Protein AF-A0A2N0KQR3-F1 (afdb_monomer)

Solvent-accessible surface area (backbone atoms only — not comparable to full-atom values): 7719 Å² total; per-residue (Å²): 110,72,66,60,54,53,52,49,53,56,50,52,51,34,52,51,54,55,75,70,44,55,70,92,50,37,68,65,46,57,76,74,46,82,68,79,48,69,67,60,38,52,52,47,51,54,52,42,57,58,47,55,79,74,35,87,78,71,102,62,70,69,48,81,41,67,41,77,68,16,30,53,30,42,51,50,24,55,54,46,55,51,51,46,54,57,51,47,53,35,44,77,71,69,62,51,78,66,70,48,53,58,61,35,51,55,51,48,34,53,41,29,48,52,52,20,48,51,69,45,60,86,56,61,62,43,62,36,40,73,42,78,91,84,124

Sequence (135 aa):
MKNVILDIQNQLFTVGAELATLPENYETMKNSYKVIIPEMVTQLENKLDELDAEVNLPPSFILPGASPGSAILDLARTTLREAERRILDLQELGQLVNKEILPYVNRLSDLLFMLARYEDRNLPDELITGQKINE

Secondary structure (DSSP, 8-state):
-HHHHHHHHHHHHHHHHHHTS-GGGHHHHHHHS----HHHHHHHHHHHHHHHTT----SSPPPS-SSHHHHHHHHHHHHHHHHHHHHHHHHHTT----TTHHHHHHHHHHHHHHHHHHHTTTS-HHHHHSS-S--

Structure (mmCIF, N/CA/C/O backbone):
data_AF-A0A2N0KQR3-F1
#
_entry.id   AF-A0A2N0KQR3-F1
#
loop_
_atom_site.group_PDB
_atom_site.id
_atom_site.type_symbol
_atom_site.label_atom_id
_atom_site.label_alt_id
_atom_site.label_comp_id
_atom_site.label_asym_id
_atom_site.label_entity_id
_atom_site.label_seq_id
_atom_site.pdbx_PDB_ins_code
_atom_site.Cartn_x
_atom_site.Cartn_y
_atom_site.Cartn_z
_atom_site.occupancy
_atom_site.B_iso_or_equiv
_atom_site.auth_seq_id
_atom_site.auth_comp_id
_atom_site.auth_asym_id
_atom_site.auth_atom_id
_atom_site.pdbx_PDB_model_num
ATOM 1 N N . MET A 1 1 ? 13.345 -8.005 -3.050 1.00 81.81 1 MET A N 1
ATOM 2 C CA . MET A 1 1 ? 11.906 -8.000 -3.401 1.00 81.81 1 MET A CA 1
ATOM 3 C C . MET A 1 1 ? 11.056 -8.945 -2.545 1.00 81.81 1 MET A C 1
ATOM 5 O O . MET A 1 1 ? 10.160 -8.457 -1.878 1.00 81.81 1 MET A O 1
ATOM 9 N N . LYS A 1 2 ? 11.337 -10.259 -2.485 1.00 91.94 2 LYS A N 1
ATOM 10 C CA . LYS A 1 2 ? 10.507 -11.231 -1.731 1.00 91.94 2 LYS A CA 1
ATOM 11 C C . LYS A 1 2 ? 10.219 -10.842 -0.269 1.00 91.94 2 LYS A C 1
ATOM 13 O O . LYS A 1 2 ? 9.067 -10.889 0.139 1.00 91.94 2 LYS A O 1
ATOM 18 N N . ASN A 1 3 ? 11.243 -10.453 0.494 1.00 94.75 3 ASN A N 1
ATOM 19 C CA . ASN A 1 3 ? 11.068 -10.089 1.908 1.00 94.75 3 ASN A CA 1
ATOM 20 C C . ASN A 1 3 ? 10.185 -8.845 2.070 1.00 94.75 3 ASN A C 1
ATOM 22 O O . ASN A 1 3 ? 9.260 -8.873 2.865 1.00 94.75 3 ASN A O 1
ATOM 26 N N . VAL A 1 4 ? 10.389 -7.825 1.227 1.00 94.81 4 VAL A N 1
ATOM 27 C CA . VAL A 1 4 ? 9.560 -6.607 1.208 1.00 94.81 4 VAL A CA 1
ATOM 28 C C . VAL A 1 4 ? 8.084 -6.954 0.996 1.00 94.81 4 VAL A C 1
ATOM 30 O O . VAL A 1 4 ? 7.229 -6.473 1.727 1.00 94.81 4 VAL A O 1
ATOM 33 N N . ILE A 1 5 ? 7.777 -7.837 0.039 1.00 95.75 5 ILE A N 1
ATOM 34 C CA . ILE A 1 5 ? 6.396 -8.279 -0.215 1.00 95.75 5 ILE A CA 1
ATOM 35 C C . ILE A 1 5 ? 5.818 -9.016 0.999 1.00 95.75 5 ILE A C 1
ATOM 37 O O . ILE A 1 5 ? 4.666 -8.786 1.357 1.00 95.75 5 ILE A O 1
ATOM 41 N N . LEU A 1 6 ? 6.599 -9.881 1.648 1.00 96.81 6 LEU A N 1
ATOM 42 C CA . LEU A 1 6 ? 6.146 -10.608 2.834 1.00 96.81 6 LEU A CA 1
ATOM 43 C C . LEU A 1 6 ? 5.869 -9.663 4.016 1.00 96.81 6 LEU A C 1
ATOM 45 O O . LEU A 1 6 ? 4.875 -9.833 4.721 1.00 96.81 6 LEU A O 1
ATOM 49 N N . ASP A 1 7 ? 6.709 -8.648 4.208 1.00 96.19 7 ASP A N 1
ATOM 50 C CA . ASP A 1 7 ? 6.522 -7.636 5.249 1.00 96.19 7 ASP A CA 1
ATOM 51 C C . ASP A 1 7 ? 5.249 -6.814 4.997 1.00 96.19 7 ASP A C 1
ATOM 53 O O . ASP A 1 7 ? 4.431 -6.652 5.904 1.00 96.19 7 ASP A O 1
ATOM 57 N N . ILE A 1 8 ? 5.017 -6.405 3.744 1.00 96.56 8 ILE A N 1
ATOM 58 C CA . ILE A 1 8 ? 3.775 -5.750 3.307 1.00 96.56 8 ILE A CA 1
ATOM 59 C C . ILE A 1 8 ? 2.558 -6.639 3.582 1.00 96.56 8 ILE A C 1
ATOM 61 O O . ILE A 1 8 ? 1.554 -6.160 4.099 1.00 96.56 8 ILE A O 1
ATOM 65 N N . GLN A 1 9 ? 2.620 -7.936 3.265 1.00 97.44 9 GLN A N 1
ATOM 66 C CA . GLN A 1 9 ? 1.512 -8.865 3.516 1.00 97.44 9 GLN A CA 1
ATOM 67 C C . GLN A 1 9 ? 1.168 -8.957 5.011 1.00 97.44 9 GLN A C 1
ATOM 69 O O . GLN A 1 9 ? -0.010 -8.936 5.372 1.00 97.44 9 GLN A O 1
ATOM 74 N N . ASN A 1 10 ? 2.176 -8.998 5.886 1.00 97.00 10 ASN A N 1
ATOM 75 C CA . ASN A 1 10 ? 1.972 -8.987 7.337 1.00 97.00 10 ASN A CA 1
ATOM 76 C C . ASN A 1 10 ? 1.349 -7.668 7.828 1.00 97.00 10 ASN A C 1
ATOM 78 O O . ASN A 1 10 ? 0.473 -7.668 8.697 1.00 97.00 10 ASN A O 1
ATOM 82 N N . GLN A 1 11 ? 1.783 -6.537 7.274 1.00 97.38 11 GLN A N 1
ATOM 83 C CA . GLN A 1 11 ? 1.231 -5.226 7.618 1.00 97.38 11 GLN A CA 1
ATOM 84 C C . GLN A 1 11 ? -0.205 -5.061 7.093 1.00 97.38 11 GLN A C 1
ATOM 86 O O . GLN A 1 11 ? -1.068 -4.600 7.830 1.00 97.38 11 GLN A O 1
ATOM 91 N N . LEU A 1 12 ? -0.520 -5.543 5.888 1.00 98.12 12 LEU A N 1
ATOM 92 C CA . LEU A 1 12 ? -1.892 -5.576 5.366 1.00 98.12 12 LEU A CA 1
ATOM 93 C C . LEU A 1 12 ? -2.822 -6.466 6.200 1.00 98.12 12 LEU A C 1
ATOM 95 O O . LEU A 1 12 ? -4.002 -6.152 6.342 1.00 98.12 12 LEU A O 1
ATOM 99 N N . PHE A 1 13 ? -2.307 -7.545 6.795 1.00 97.75 13 PHE A N 1
ATOM 100 C CA . PHE A 1 13 ? -3.081 -8.335 7.754 1.00 97.75 13 PHE A CA 1
ATOM 101 C C . PHE A 1 13 ? -3.421 -7.516 9.009 1.00 97.75 13 PHE A C 1
ATOM 103 O O . PHE A 1 13 ? -4.549 -7.573 9.495 1.00 97.75 13 PHE A O 1
ATOM 110 N N . THR A 1 14 ? -2.473 -6.703 9.486 1.00 97.62 14 THR A N 1
ATOM 111 C CA . THR A 1 14 ? -2.702 -5.739 10.576 1.00 97.62 14 THR A CA 1
ATOM 112 C C . THR A 1 14 ? -3.765 -4.706 10.193 1.00 97.62 14 THR A C 1
ATOM 114 O O . THR A 1 14 ? -4.731 -4.543 10.933 1.00 97.62 14 THR A O 1
ATOM 117 N N . VAL A 1 15 ? -3.668 -4.103 8.999 1.00 98.06 15 VAL A N 1
ATOM 118 C CA . VAL A 1 15 ? -4.698 -3.191 8.461 1.00 98.06 15 VAL A CA 1
ATOM 119 C C . VAL A 1 15 ? -6.076 -3.854 8.479 1.00 98.06 15 VAL A C 1
ATOM 121 O O . VAL A 1 15 ? -7.043 -3.266 8.954 1.00 98.06 15 VAL A O 1
ATOM 124 N N . GLY A 1 16 ? -6.176 -5.094 7.992 1.00 97.44 16 GLY A N 1
ATOM 125 C CA . GLY A 1 16 ? -7.433 -5.840 7.979 1.00 97.44 16 GLY A CA 1
ATOM 126 C C . GLY A 1 16 ? -8.002 -6.077 9.380 1.00 97.44 16 GLY A C 1
ATOM 127 O O . GLY A 1 16 ? -9.205 -5.917 9.580 1.00 97.44 16 GLY A O 1
ATOM 128 N N . ALA A 1 17 ? -7.152 -6.413 10.354 1.00 97.12 17 ALA A N 1
ATOM 129 C CA . ALA A 1 17 ? -7.564 -6.590 11.745 1.00 97.12 17 ALA A CA 1
ATOM 130 C C . ALA A 1 17 ? -8.110 -5.288 12.355 1.00 97.12 17 ALA A C 1
ATOM 132 O O . ALA A 1 17 ? -9.135 -5.308 13.039 1.00 97.12 17 ALA A O 1
ATOM 133 N N . GLU A 1 18 ? -7.474 -4.153 12.067 1.00 97.56 18 GLU A N 1
ATOM 134 C CA . GLU A 1 18 ? -7.938 -2.845 12.531 1.00 97.56 18 GLU A CA 1
ATOM 135 C C . GLU A 1 18 ? -9.262 -2.432 11.897 1.00 97.56 18 GLU A C 1
ATOM 137 O O . GLU A 1 18 ? -10.180 -2.044 12.614 1.00 97.56 18 GLU A O 1
ATOM 142 N N . LEU A 1 19 ? -9.399 -2.585 10.577 1.00 97.25 19 LEU A N 1
ATOM 143 C CA . LEU A 1 19 ? -10.634 -2.255 9.858 1.00 97.25 19 LEU A CA 1
ATOM 144 C C . LEU A 1 19 ? -11.813 -3.159 10.248 1.00 97.25 19 LEU A C 1
ATOM 1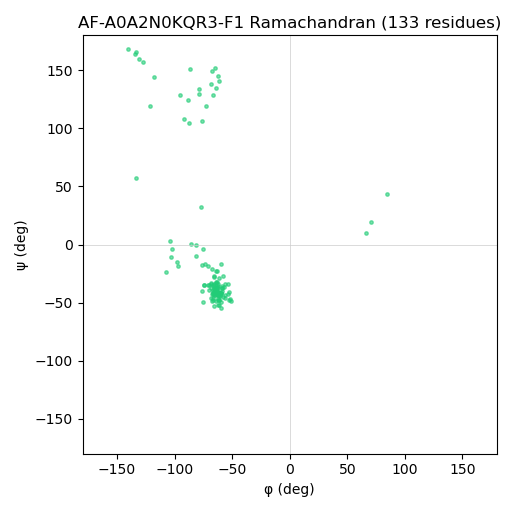46 O O . LEU A 1 19 ? -12.963 -2.737 10.164 1.00 97.25 19 LEU A O 1
ATOM 150 N N . ALA A 1 20 ? -11.544 -4.397 10.670 1.00 96.31 20 ALA A N 1
ATOM 151 C CA . ALA A 1 20 ? -12.565 -5.329 11.147 1.00 96.31 20 ALA A CA 1
ATOM 152 C C . ALA A 1 20 ? -12.974 -5.093 12.615 1.00 96.31 20 ALA A C 1
ATOM 154 O O . ALA A 1 20 ? -13.935 -5.702 13.089 1.00 96.31 20 ALA A O 1
ATOM 155 N N . THR A 1 21 ? -12.252 -4.241 13.349 1.00 96.19 21 THR A N 1
ATOM 156 C CA . THR A 1 21 ? -12.515 -3.980 14.765 1.00 96.19 21 THR A CA 1
ATOM 157 C C . THR A 1 21 ? -13.520 -2.844 14.923 1.00 96.19 21 THR A C 1
ATOM 159 O O . THR A 1 21 ? -13.305 -1.734 14.445 1.00 96.19 21 THR A O 1
ATOM 162 N N . LEU A 1 22 ? -14.617 -3.112 15.637 1.00 94.88 22 LEU A N 1
ATOM 163 C CA . LEU A 1 22 ? -15.607 -2.084 15.966 1.00 94.88 22 LEU A CA 1
ATOM 164 C C . LEU A 1 22 ? -14.988 -0.972 16.834 1.00 94.88 22 LEU A C 1
ATOM 166 O O . LEU A 1 22 ? -14.161 -1.288 17.699 1.00 94.88 22 LEU A O 1
ATOM 170 N N . PRO A 1 23 ? -15.404 0.300 16.673 1.00 94.38 23 PRO A N 1
ATOM 171 C CA . PRO A 1 23 ? -14.806 1.425 17.389 1.00 94.38 23 PRO A CA 1
ATOM 172 C C . PRO A 1 23 ? -14.741 1.261 18.911 1.00 94.38 23 PRO A C 1
ATOM 174 O O . PRO A 1 23 ? -13.719 1.560 19.525 1.00 94.38 23 PRO A O 1
ATOM 177 N N . GLU A 1 24 ? -15.794 0.718 19.519 1.00 95.31 24 GLU A N 1
ATOM 178 C CA . GLU A 1 24 ? -15.887 0.461 20.958 1.00 95.31 24 GLU A CA 1
ATOM 179 C C . GLU A 1 24 ? -14.872 -0.574 21.475 1.00 95.31 24 GLU A C 1
ATOM 181 O O . GLU A 1 24 ? -14.519 -0.552 22.652 1.00 95.31 24 GLU A O 1
ATOM 186 N N . ASN A 1 25 ? -14.370 -1.451 20.602 1.00 95.81 25 ASN A N 1
ATOM 187 C CA . ASN A 1 25 ? -13.424 -2.516 20.942 1.00 95.81 25 ASN A CA 1
ATOM 188 C C . ASN A 1 25 ? -11.978 -2.183 20.534 1.00 95.81 25 ASN A C 1
ATOM 190 O O . ASN A 1 25 ? -11.062 -2.963 20.817 1.00 95.81 25 ASN A O 1
ATOM 194 N N . TYR A 1 26 ? -11.758 -1.042 19.874 1.00 95.31 26 TYR A N 1
ATOM 195 C CA . TYR A 1 26 ? -10.467 -0.694 19.286 1.00 95.31 26 TYR A CA 1
ATOM 196 C C . TYR A 1 26 ? -9.354 -0.571 20.334 1.00 95.31 26 TYR A C 1
ATOM 198 O O . TYR A 1 26 ? -8.276 -1.129 20.148 1.00 95.31 26 TYR A O 1
ATOM 206 N N . GLU A 1 27 ? -9.615 0.064 21.480 1.00 95.12 27 GLU A N 1
ATOM 207 C CA . GLU A 1 27 ? -8.608 0.200 22.546 1.00 95.12 27 GLU A CA 1
ATOM 208 C C . GLU A 1 27 ? -8.191 -1.152 23.147 1.00 95.12 27 GLU A C 1
ATOM 210 O O . GLU A 1 27 ? -7.017 -1.379 23.439 1.00 95.12 27 GLU A O 1
ATOM 215 N N . THR A 1 28 ? -9.117 -2.101 23.300 1.00 95.50 28 THR A N 1
ATOM 216 C CA . THR A 1 28 ? -8.783 -3.453 23.776 1.00 95.50 28 THR A CA 1
ATOM 217 C C . THR A 1 28 ? -7.913 -4.201 22.767 1.00 95.50 28 THR A C 1
ATOM 219 O O . THR A 1 28 ? -6.932 -4.847 23.148 1.00 95.50 28 THR A O 1
ATOM 222 N N . MET A 1 29 ? -8.246 -4.087 21.481 1.00 95.38 29 MET A N 1
ATOM 223 C CA . MET A 1 29 ? -7.482 -4.692 20.394 1.00 95.38 29 MET A CA 1
ATOM 224 C C . MET A 1 29 ? -6.074 -4.084 20.308 1.00 95.38 29 MET A C 1
ATOM 226 O O . MET A 1 29 ? -5.095 -4.829 20.342 1.00 95.38 29 MET A O 1
ATOM 230 N N . LYS A 1 30 ? -5.957 -2.750 20.325 1.00 95.00 30 LYS A N 1
ATOM 231 C CA . LYS A 1 30 ? -4.683 -2.013 20.279 1.00 95.00 30 LYS A CA 1
ATOM 232 C C . LYS A 1 30 ? -3.713 -2.406 21.397 1.00 95.00 30 LYS A C 1
ATOM 234 O O . LYS A 1 30 ? -2.508 -2.430 21.183 1.00 95.00 30 LYS A O 1
ATOM 239 N N . ASN A 1 31 ? -4.223 -2.733 22.583 1.00 93.81 31 ASN A N 1
ATOM 240 C CA . ASN A 1 31 ? -3.393 -3.188 23.704 1.00 93.81 31 ASN A CA 1
ATOM 241 C C . ASN A 1 31 ? -2.911 -4.643 23.568 1.00 93.81 31 ASN A C 1
ATOM 243 O O . ASN A 1 31 ? -1.980 -5.048 24.262 1.00 93.81 31 ASN A O 1
ATOM 247 N N . SER A 1 32 ? -3.548 -5.434 22.704 1.00 92.88 32 SER A N 1
ATOM 248 C CA . SER A 1 32 ? -3.301 -6.876 22.568 1.00 92.88 32 SER A CA 1
ATOM 249 C C . SER A 1 32 ? -2.555 -7.240 21.282 1.00 92.88 32 SER A C 1
ATOM 251 O O . SER A 1 32 ? -1.914 -8.289 21.219 1.00 92.88 32 SER A O 1
ATOM 253 N N . TYR A 1 33 ? -2.634 -6.391 20.256 1.00 93.62 33 TYR A N 1
ATOM 254 C CA . TYR A 1 33 ? -2.130 -6.670 18.915 1.00 93.62 33 TYR A CA 1
ATOM 255 C C . TYR A 1 33 ? -1.328 -5.498 18.350 1.00 93.62 33 TYR A C 1
ATOM 257 O O . TYR A 1 33 ? -1.352 -4.381 18.861 1.00 93.62 33 TYR A O 1
ATOM 265 N N . LYS A 1 34 ? -0.589 -5.773 17.271 1.00 94.81 34 LYS A N 1
ATOM 266 C CA . LYS A 1 34 ? 0.073 -4.723 16.495 1.00 94.81 34 LYS A CA 1
ATOM 267 C C . LYS A 1 34 ? -0.982 -3.865 15.803 1.00 94.81 34 LYS A C 1
ATOM 269 O O . LYS A 1 34 ? -2.024 -4.376 15.41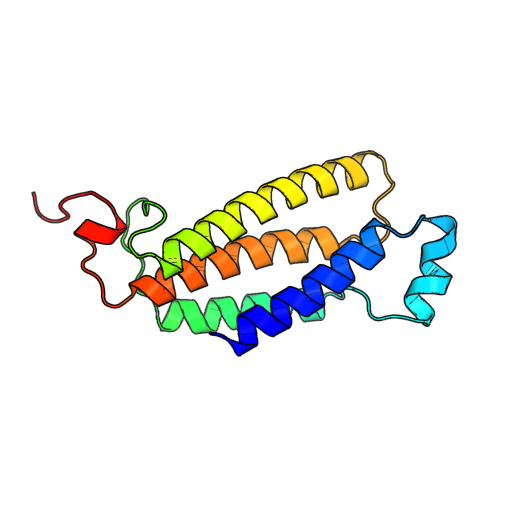1 1.00 94.81 34 LYS A O 1
ATOM 274 N N . VAL A 1 35 ? -0.654 -2.594 15.623 1.00 97.50 35 VAL A N 1
ATOM 275 C CA . VAL A 1 35 ? -1.442 -1.626 14.859 1.00 97.50 35 VAL A CA 1
ATOM 276 C C . VAL A 1 35 ? -0.527 -0.903 13.879 1.00 97.50 35 VAL A C 1
ATOM 278 O O . VAL A 1 35 ? 0.697 -0.890 14.057 1.00 97.50 35 VAL A O 1
ATOM 281 N N . ILE A 1 36 ? -1.112 -0.309 12.850 1.00 98.06 36 ILE A N 1
ATOM 282 C CA . ILE A 1 36 ? -0.444 0.613 11.950 1.00 98.06 36 ILE A CA 1
ATOM 283 C C . ILE A 1 36 ? -0.082 1.873 12.730 1.00 98.06 36 ILE A C 1
ATOM 285 O O . ILE A 1 36 ? -0.910 2.473 13.418 1.00 98.06 36 ILE A O 1
ATOM 289 N N . ILE A 1 37 ? 1.186 2.249 12.621 1.00 97.62 37 ILE A N 1
ATOM 290 C CA . ILE A 1 37 ? 1.787 3.403 13.287 1.00 97.62 37 ILE A CA 1
ATOM 291 C C . ILE A 1 37 ? 2.497 4.280 12.248 1.00 97.62 37 ILE A C 1
ATOM 293 O O . ILE A 1 37 ? 2.892 3.755 11.199 1.00 97.62 37 ILE A O 1
ATOM 297 N N . PRO A 1 38 ? 2.704 5.580 12.525 1.00 97.69 38 PRO A N 1
ATOM 298 C CA . PRO A 1 38 ? 3.333 6.506 11.581 1.00 97.69 38 PRO A CA 1
ATOM 299 C C . PRO A 1 38 ? 4.698 6.028 11.068 1.00 97.69 38 PRO A C 1
ATOM 301 O O . PRO A 1 38 ? 5.027 6.202 9.899 1.00 97.69 38 PRO A O 1
ATOM 304 N N . GLU A 1 39 ? 5.477 5.340 11.905 1.00 97.75 39 GLU A N 1
ATOM 305 C CA . GLU A 1 39 ? 6.794 4.815 11.540 1.00 97.75 39 GLU A CA 1
ATOM 306 C C . GLU A 1 39 ? 6.724 3.801 10.392 1.00 97.75 39 GLU A C 1
ATOM 308 O O . GLU A 1 39 ? 7.674 3.689 9.618 1.00 97.75 39 GLU A O 1
ATOM 313 N N . MET A 1 40 ? 5.610 3.075 10.244 1.00 97.81 40 MET A N 1
ATOM 314 C CA . MET A 1 40 ? 5.418 2.169 9.109 1.00 97.81 40 MET A CA 1
ATOM 315 C C . MET A 1 40 ? 5.273 2.943 7.797 1.00 97.81 40 MET A C 1
ATOM 317 O O . MET A 1 40 ? 5.752 2.474 6.771 1.00 97.81 40 MET A O 1
ATOM 321 N N . VAL A 1 41 ? 4.670 4.136 7.822 1.00 97.94 41 VAL A N 1
ATOM 322 C CA . VAL A 1 41 ? 4.601 5.024 6.651 1.00 97.94 41 VAL A CA 1
ATOM 323 C C . VAL A 1 41 ? 6.000 5.512 6.289 1.00 97.94 41 VAL A C 1
ATOM 325 O O . VAL A 1 41 ? 6.419 5.363 5.145 1.00 97.94 41 VAL A O 1
ATOM 328 N N . THR A 1 42 ? 6.765 5.981 7.276 1.00 97.69 42 THR A N 1
ATOM 329 C CA . THR A 1 42 ? 8.157 6.407 7.068 1.00 97.69 42 THR A CA 1
ATOM 330 C C . THR A 1 42 ? 9.033 5.274 6.522 1.00 97.69 42 THR A C 1
ATOM 332 O O . THR A 1 42 ? 9.899 5.502 5.684 1.00 97.69 42 THR A O 1
ATOM 335 N N . GLN A 1 43 ? 8.806 4.025 6.943 1.00 96.88 43 GLN A N 1
ATOM 336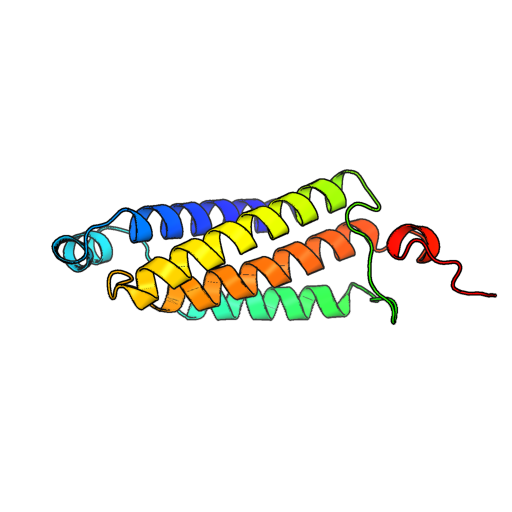 C CA . GLN A 1 43 ? 9.501 2.864 6.375 1.00 96.88 43 GLN A CA 1
ATOM 337 C C . GLN A 1 43 ? 9.181 2.651 4.889 1.00 96.88 43 GLN A C 1
ATOM 339 O O . GLN A 1 43 ? 10.081 2.292 4.129 1.00 96.88 43 GLN A O 1
ATOM 344 N N . LEU A 1 44 ? 7.930 2.872 4.468 1.00 97.94 44 LEU A N 1
ATOM 345 C CA . LEU A 1 44 ? 7.554 2.815 3.052 1.00 97.94 44 LEU A CA 1
ATOM 346 C C . LEU A 1 44 ? 8.213 3.947 2.257 1.00 97.94 44 LEU A C 1
ATOM 348 O O . LEU A 1 44 ? 8.718 3.691 1.170 1.00 97.94 44 LEU A O 1
ATOM 352 N N . GLU A 1 45 ? 8.249 5.163 2.806 1.00 97.75 45 GLU A N 1
ATOM 353 C CA . GLU A 1 45 ? 8.898 6.328 2.185 1.00 97.75 45 GLU A CA 1
ATOM 354 C C . GLU A 1 45 ? 10.401 6.100 1.991 1.00 97.75 45 GLU A C 1
ATOM 356 O O . GLU A 1 45 ? 10.895 6.211 0.874 1.00 97.75 45 GLU A O 1
ATOM 361 N N . ASN A 1 46 ? 11.107 5.623 3.018 1.00 97.44 46 ASN A N 1
ATOM 362 C CA . ASN A 1 46 ? 12.523 5.267 2.883 1.00 97.44 46 ASN A CA 1
ATOM 363 C C . ASN A 1 46 ? 12.744 4.191 1.806 1.00 97.44 46 ASN A C 1
ATOM 365 O O . ASN A 1 46 ? 13.728 4.221 1.071 1.00 97.44 46 ASN A O 1
ATOM 369 N N . LYS A 1 47 ? 11.821 3.225 1.689 1.00 96.75 47 LYS A N 1
ATOM 370 C CA . LYS A 1 47 ? 11.907 2.185 0.659 1.00 96.75 47 LYS A CA 1
ATOM 371 C C . LYS A 1 47 ? 11.660 2.739 -0.744 1.00 96.75 47 LYS A C 1
ATOM 373 O O . LYS A 1 47 ? 12.263 2.240 -1.692 1.00 96.75 47 LYS A O 1
ATOM 378 N N . LEU A 1 48 ? 10.775 3.723 -0.878 1.00 97.31 48 LEU A N 1
ATOM 379 C CA . LEU A 1 48 ? 10.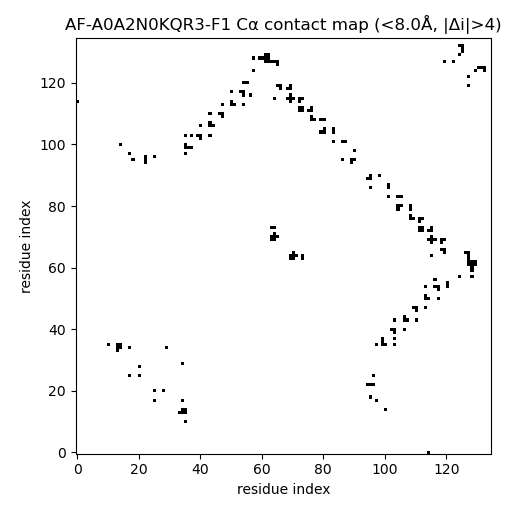554 4.441 -2.129 1.00 97.31 48 LEU A CA 1
ATOM 380 C C . LEU A 1 48 ? 11.825 5.174 -2.555 1.00 97.31 48 LEU A C 1
ATOM 382 O O . LEU A 1 48 ? 12.252 4.975 -3.688 1.00 97.31 48 LEU A O 1
ATOM 386 N N . ASP A 1 49 ? 12.467 5.906 -1.642 1.00 96.75 49 ASP A N 1
ATOM 387 C CA . ASP A 1 49 ? 13.719 6.625 -1.914 1.00 96.75 49 ASP A CA 1
ATOM 388 C C . ASP A 1 49 ? 14.844 5.674 -2.364 1.00 96.75 49 ASP A C 1
ATOM 390 O O . ASP A 1 49 ? 15.578 5.957 -3.311 1.00 96.75 49 ASP A O 1
ATOM 394 N N . GLU A 1 50 ? 14.961 4.501 -1.728 1.00 95.56 50 GLU A N 1
ATOM 395 C CA . GLU A 1 50 ? 15.910 3.460 -2.148 1.00 95.56 50 GLU A CA 1
ATOM 396 C C . GLU A 1 50 ? 15.634 2.953 -3.573 1.00 95.56 50 GLU A C 1
ATOM 398 O O . GLU A 1 50 ? 16.568 2.717 -4.337 1.00 95.56 50 GLU A O 1
ATOM 403 N N . LEU A 1 51 ? 14.362 2.756 -3.936 1.00 95.38 51 LEU A N 1
ATOM 404 C CA . LEU A 1 51 ? 13.983 2.262 -5.262 1.00 95.38 51 LEU A CA 1
ATOM 405 C C . LEU A 1 51 ? 14.122 3.335 -6.342 1.00 95.38 51 LEU A C 1
ATOM 407 O O . LEU A 1 51 ? 14.489 2.997 -7.464 1.00 95.38 51 LEU A O 1
ATOM 411 N N . ASP A 1 52 ? 13.854 4.598 -6.016 1.00 94.31 52 ASP A N 1
ATOM 412 C CA . ASP A 1 52 ? 14.019 5.733 -6.929 1.00 94.31 52 ASP A CA 1
ATOM 413 C C . ASP A 1 52 ? 15.474 5.852 -7.409 1.00 94.31 52 ASP A C 1
ATOM 415 O O . ASP A 1 52 ? 15.736 6.052 -8.591 1.00 94.31 52 ASP A O 1
ATOM 419 N N . ALA A 1 53 ? 16.439 5.575 -6.526 1.00 93.88 53 ALA A N 1
ATOM 420 C CA . ALA A 1 53 ? 17.856 5.536 -6.885 1.00 93.88 53 ALA A CA 1
ATOM 421 C C . ALA A 1 53 ? 18.243 4.373 -7.826 1.00 93.88 53 ALA A C 1
ATOM 423 O O . ALA A 1 53 ? 19.281 4.439 -8.488 1.00 93.88 53 ALA A O 1
ATOM 424 N N . GLU A 1 54 ? 17.447 3.298 -7.886 1.00 92.56 54 GLU A N 1
ATOM 425 C CA . GLU A 1 54 ? 17.723 2.109 -8.707 1.00 92.56 54 GLU A CA 1
ATOM 426 C C . GLU A 1 54 ? 16.885 2.041 -10.000 1.00 92.56 54 GLU A C 1
ATOM 428 O O . GLU A 1 54 ? 17.149 1.188 -10.854 1.00 92.56 54 GLU A O 1
ATOM 433 N N . VAL A 1 55 ? 15.874 2.901 -10.160 1.00 91.56 55 VAL A N 1
ATOM 434 C CA . VAL A 1 55 ? 14.921 2.863 -11.278 1.00 91.56 55 VAL A CA 1
ATOM 435 C C . VAL A 1 55 ? 14.953 4.178 -12.045 1.00 91.56 55 VAL A C 1
ATOM 437 O O . VAL A 1 55 ? 14.591 5.223 -11.523 1.00 91.56 55 VAL A O 1
ATOM 440 N N . ASN A 1 56 ? 15.300 4.119 -13.330 1.00 87.81 56 ASN A N 1
ATOM 441 C CA . ASN A 1 56 ? 15.164 5.271 -14.215 1.00 87.81 56 ASN A CA 1
ATOM 442 C C . ASN A 1 56 ? 13.758 5.289 -14.830 1.00 87.81 56 ASN A C 1
ATOM 444 O O . ASN A 1 56 ? 13.455 4.478 -15.705 1.00 87.81 56 ASN A O 1
ATOM 448 N N . LEU A 1 57 ? 12.888 6.180 -14.354 1.00 87.81 57 LEU A N 1
ATOM 449 C CA . LEU A 1 57 ? 11.532 6.300 -14.886 1.00 87.81 57 LEU A CA 1
ATOM 450 C C . LEU A 1 57 ? 11.531 7.096 -16.206 1.00 87.81 57 LEU A C 1
ATOM 452 O O . LEU A 1 57 ? 12.062 8.209 -16.243 1.00 87.81 57 LEU A O 1
ATOM 456 N N . PRO A 1 58 ? 10.902 6.584 -17.283 1.00 85.06 58 PRO A N 1
ATOM 457 C CA . PRO A 1 58 ? 10.763 7.335 -18.524 1.00 85.06 58 PRO A CA 1
ATOM 458 C C . PRO A 1 58 ? 9.877 8.577 -18.321 1.00 85.06 58 PRO A C 1
ATOM 460 O O . PRO A 1 58 ? 8.954 8.556 -17.502 1.00 85.06 58 PRO A O 1
ATOM 463 N N . PRO A 1 59 ? 10.076 9.654 -19.103 1.00 8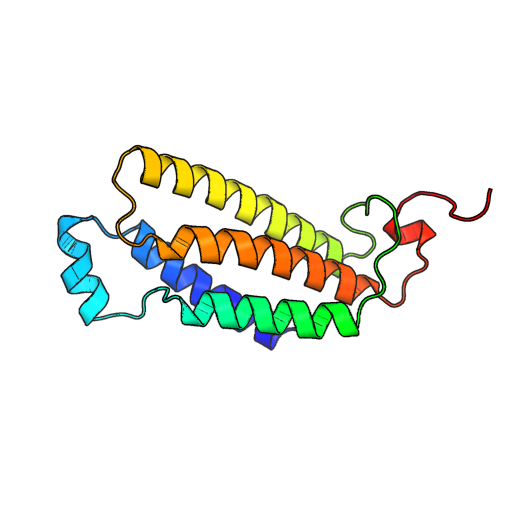5.06 59 PRO A N 1
ATOM 464 C CA . PRO A 1 59 ? 9.292 10.888 -19.008 1.00 85.06 59 PRO A CA 1
ATOM 465 C C . PRO A 1 59 ? 7.898 10.765 -19.660 1.00 85.06 59 PRO A C 1
ATOM 467 O O . PRO A 1 59 ? 7.378 11.727 -20.226 1.00 85.06 59 PRO A O 1
ATOM 470 N N . SER A 1 60 ? 7.288 9.581 -19.623 1.00 87.56 60 SER A N 1
ATOM 471 C CA . SER A 1 60 ? 5.984 9.285 -20.216 1.00 87.56 60 SER A CA 1
ATOM 472 C C . SER A 1 60 ? 5.159 8.363 -19.317 1.00 87.56 60 SER A C 1
ATOM 474 O O . SER A 1 60 ? 5.644 7.800 -18.334 1.00 87.56 60 SER A O 1
ATOM 476 N N . PHE A 1 61 ? 3.868 8.229 -19.631 1.00 87.31 61 PHE A N 1
ATOM 477 C CA . PHE A 1 61 ? 3.014 7.279 -18.928 1.00 87.31 61 PHE A CA 1
ATOM 478 C C . PHE A 1 61 ? 3.489 5.848 -19.168 1.00 87.31 61 PHE A C 1
ATOM 480 O O . PHE A 1 61 ? 3.750 5.437 -20.297 1.00 87.31 61 PHE A O 1
ATOM 487 N N . ILE A 1 62 ? 3.544 5.088 -18.082 1.00 90.00 62 ILE A N 1
ATOM 488 C CA . ILE A 1 62 ? 3.973 3.696 -18.091 1.00 90.00 62 ILE A CA 1
ATOM 489 C C . ILE A 1 62 ? 2.742 2.805 -18.191 1.00 90.00 62 ILE A C 1
ATOM 491 O O . ILE A 1 62 ? 1.791 2.953 -17.415 1.00 90.00 62 ILE A O 1
ATOM 495 N N . LEU A 1 63 ? 2.760 1.878 -19.146 1.00 89.62 63 LEU A N 1
ATOM 496 C CA . LEU A 1 63 ? 1.702 0.895 -19.303 1.00 89.62 63 LEU A CA 1
ATOM 497 C C . LEU A 1 63 ? 1.898 -0.222 -18.262 1.00 89.62 63 LEU A C 1
ATOM 499 O O . LEU A 1 63 ? 3.018 -0.702 -18.080 1.00 89.62 63 LEU A O 1
ATOM 503 N N . PRO A 1 64 ? 0.839 -0.653 -17.552 1.00 91.69 64 PRO A N 1
ATOM 504 C CA . PRO A 1 64 ? 0.978 -1.714 -16.570 1.00 91.69 64 PRO A CA 1
ATOM 505 C C . PRO A 1 64 ? 1.274 -3.059 -17.240 1.00 91.69 64 PRO A C 1
ATOM 507 O O . PRO A 1 64 ? 0.628 -3.429 -18.220 1.00 91.69 64 PRO A O 1
ATOM 510 N N . GLY A 1 65 ? 2.198 -3.818 -16.649 1.00 90.44 65 GLY A N 1
ATOM 511 C CA . GLY A 1 65 ? 2.470 -5.201 -17.040 1.00 90.44 65 GLY A CA 1
ATOM 512 C C . GLY A 1 65 ? 3.427 -5.411 -18.211 1.00 90.44 65 GLY A C 1
ATOM 513 O O . GLY A 1 65 ? 3.180 -6.286 -19.039 1.00 90.44 65 GLY A O 1
ATOM 514 N N . ALA A 1 66 ? 4.540 -4.673 -18.257 1.00 91.19 66 ALA A N 1
ATOM 515 C CA . ALA A 1 66 ? 5.614 -4.934 -19.221 1.00 91.19 66 ALA A CA 1
ATOM 516 C C . ALA A 1 66 ? 6.270 -6.323 -19.028 1.00 91.19 66 ALA A C 1
ATOM 518 O O . ALA A 1 66 ? 6.801 -6.899 -19.977 1.00 91.19 66 ALA A O 1
ATOM 519 N N . SER A 1 67 ? 6.172 -6.909 -17.829 1.00 93.88 67 SER A N 1
ATOM 520 C CA . SER A 1 67 ? 6.539 -8.295 -17.532 1.00 93.88 67 SER A CA 1
ATOM 521 C C . SER A 1 67 ? 5.462 -8.993 -16.687 1.00 93.88 67 SER A C 1
ATOM 523 O O . SER A 1 67 ? 4.624 -8.329 -16.072 1.00 93.88 67 SER A O 1
ATOM 525 N N . PRO A 1 68 ? 5.463 -10.340 -16.587 1.00 95.38 68 PRO A N 1
ATOM 526 C CA . PRO A 1 68 ? 4.536 -11.049 -15.701 1.00 95.38 68 PRO A CA 1
ATOM 527 C C . PRO A 1 68 ? 4.646 -10.617 -14.230 1.00 95.38 68 PRO A C 1
ATOM 529 O O . PRO A 1 68 ? 3.632 -10.541 -13.537 1.00 95.38 68 PRO A O 1
ATOM 532 N N . GLY A 1 69 ? 5.862 -10.322 -13.755 1.00 95.50 69 GLY A N 1
ATOM 533 C CA . GLY A 1 69 ? 6.102 -9.870 -12.385 1.00 95.50 69 GLY A CA 1
ATOM 534 C C . GLY A 1 69 ? 5.517 -8.482 -12.132 1.00 95.50 69 GLY A C 1
ATOM 535 O O . GLY A 1 69 ? 4.754 -8.295 -11.180 1.00 95.50 69 GLY A O 1
ATOM 536 N N . SER A 1 70 ? 5.793 -7.527 -13.024 1.00 95.94 70 SER A N 1
ATOM 537 C CA . SER A 1 70 ? 5.250 -6.174 -12.905 1.00 95.94 70 SER A CA 1
ATOM 538 C C . SER A 1 70 ? 3.740 -6.120 -13.117 1.00 95.94 70 SER A C 1
ATOM 540 O O . SER A 1 70 ? 3.063 -5.364 -12.425 1.00 95.94 70 SER A O 1
ATOM 542 N N . ALA A 1 71 ? 3.181 -6.982 -13.972 1.00 96.38 71 ALA A N 1
ATOM 543 C CA . ALA A 1 71 ? 1.738 -7.088 -14.180 1.00 96.38 71 ALA A CA 1
ATOM 544 C C . ALA A 1 71 ? 0.998 -7.468 -12.891 1.00 96.38 71 ALA A C 1
ATOM 546 O O . ALA A 1 71 ? -0.031 -6.877 -12.562 1.00 96.38 71 ALA A O 1
ATOM 547 N N . ILE A 1 72 ? 1.533 -8.431 -12.132 1.00 97.50 72 ILE A N 1
ATOM 548 C CA . ILE A 1 72 ? 0.953 -8.842 -10.846 1.00 97.50 72 ILE A CA 1
ATOM 549 C C . ILE A 1 72 ? 1.066 -7.712 -9.815 1.00 97.50 72 ILE A C 1
ATOM 551 O O . ILE A 1 72 ? 0.123 -7.479 -9.059 1.00 97.50 72 ILE A O 1
ATOM 555 N N . LEU A 1 73 ? 2.187 -6.987 -9.793 1.00 97.69 73 LEU A N 1
ATOM 556 C CA . LEU A 1 73 ? 2.383 -5.847 -8.892 1.00 97.69 73 LEU A CA 1
ATOM 557 C C . LEU A 1 73 ? 1.439 -4.680 -9.228 1.00 97.69 73 LEU A C 1
ATOM 559 O O . LEU A 1 73 ? 0.832 -4.103 -8.326 1.00 97.69 73 LEU A O 1
ATOM 563 N N . ASP A 1 74 ? 1.229 -4.381 -10.510 1.00 97.75 74 ASP A N 1
ATOM 564 C CA . ASP A 1 74 ? 0.257 -3.380 -10.959 1.00 97.75 74 ASP A CA 1
ATOM 565 C C . ASP A 1 74 ? -1.193 -3.796 -10.657 1.00 97.75 74 ASP A C 1
ATOM 567 O O . ASP A 1 74 ? -2.011 -2.967 -10.242 1.00 97.75 74 ASP A O 1
ATOM 571 N N . LEU A 1 75 ? -1.522 -5.085 -10.782 1.00 98.25 75 LEU A N 1
ATOM 572 C CA . LEU A 1 75 ? -2.819 -5.610 -10.351 1.00 98.25 75 LEU A CA 1
ATOM 573 C C . LEU A 1 75 ? -3.012 -5.444 -8.836 1.00 98.25 75 LEU A C 1
ATOM 575 O O . LEU A 1 75 ? -4.053 -4.955 -8.390 1.00 98.25 75 LEU A O 1
ATOM 579 N N . ALA A 1 76 ? -2.002 -5.792 -8.037 1.00 98.12 76 ALA A N 1
ATOM 580 C CA . ALA A 1 76 ? -2.034 -5.592 -6.591 1.00 98.12 76 ALA A CA 1
ATOM 581 C C . ALA A 1 76 ? -2.212 -4.108 -6.236 1.00 98.12 76 ALA A C 1
ATOM 583 O O . ALA A 1 76 ? -3.030 -3.775 -5.379 1.00 98.12 76 ALA A O 1
ATOM 584 N N . ARG A 1 77 ? -1.524 -3.204 -6.945 1.00 98.19 77 ARG A N 1
ATOM 585 C CA . ARG A 1 77 ? -1.654 -1.752 -6.773 1.00 98.19 77 ARG A CA 1
ATOM 586 C C . ARG A 1 77 ? -3.078 -1.270 -7.028 1.00 98.19 77 ARG A C 1
ATOM 588 O O . ARG A 1 77 ? -3.625 -0.534 -6.214 1.00 98.19 77 ARG A O 1
ATOM 595 N N . THR A 1 78 ? -3.697 -1.670 -8.137 1.00 98.12 78 THR A N 1
ATOM 596 C CA . THR A 1 78 ? -5.079 -1.254 -8.447 1.00 98.12 78 THR A CA 1
ATOM 597 C C . THR A 1 78 ? -6.089 -1.797 -7.434 1.00 98.12 78 THR A C 1
ATOM 599 O O . THR A 1 78 ? -6.976 -1.053 -7.012 1.00 98.12 78 THR A O 1
ATOM 602 N N . THR A 1 79 ? -5.896 -3.033 -6.969 1.00 98.31 79 THR A N 1
ATOM 603 C CA . THR A 1 79 ? -6.699 -3.647 -5.897 1.00 98.31 79 THR A CA 1
ATOM 604 C C . THR A 1 79 ? -6.552 -2.877 -4.582 1.00 98.31 79 THR A C 1
ATOM 606 O O . THR A 1 79 ? -7.540 -2.568 -3.917 1.00 98.31 79 THR A O 1
ATOM 609 N N . LEU A 1 80 ? -5.326 -2.489 -4.224 1.00 98.38 80 LEU A N 1
ATOM 610 C CA . LEU A 1 80 ? -5.063 -1.704 -3.021 1.00 98.38 80 LEU A CA 1
ATOM 611 C C . LEU A 1 80 ? -5.692 -0.305 -3.097 1.00 98.38 80 LEU A C 1
ATOM 613 O O . LEU A 1 80 ? -6.282 0.150 -2.124 1.00 98.38 80 LEU A O 1
ATOM 617 N N . ARG A 1 81 ? -5.647 0.350 -4.264 1.00 98.50 81 ARG A N 1
ATOM 618 C CA . ARG A 1 81 ? -6.331 1.637 -4.485 1.00 98.50 81 ARG A CA 1
ATOM 619 C C . ARG A 1 81 ? -7.854 1.512 -4.428 1.00 98.50 81 ARG A C 1
ATOM 621 O O . ARG A 1 81 ? -8.535 2.490 -4.134 1.00 98.50 81 ARG A O 1
ATOM 628 N N . GLU A 1 82 ? -8.421 0.345 -4.734 1.00 98.38 82 GLU A N 1
ATOM 629 C CA . GLU A 1 82 ? -9.841 0.079 -4.472 1.00 98.38 82 GLU A CA 1
ATOM 630 C C . GLU A 1 82 ? -10.131 -0.004 -2.974 1.00 98.38 82 GLU A C 1
ATOM 632 O O . GLU A 1 82 ? -11.077 0.630 -2.507 1.00 98.38 82 GLU A O 1
ATOM 637 N N . ALA A 1 83 ? -9.300 -0.728 -2.221 1.00 98.00 83 ALA A N 1
ATOM 638 C CA . ALA A 1 83 ? -9.412 -0.779 -0.768 1.00 98.00 83 ALA A CA 1
ATOM 639 C C . ALA A 1 83 ? -9.268 0.619 -0.140 1.00 98.00 83 ALA A C 1
ATOM 641 O O . ALA A 1 83 ? -10.073 0.974 0.711 1.00 98.00 83 ALA A O 1
ATOM 642 N N . GLU A 1 84 ? -8.326 1.441 -0.617 1.00 98.50 84 GLU A N 1
ATOM 643 C CA . GLU A 1 84 ? -8.130 2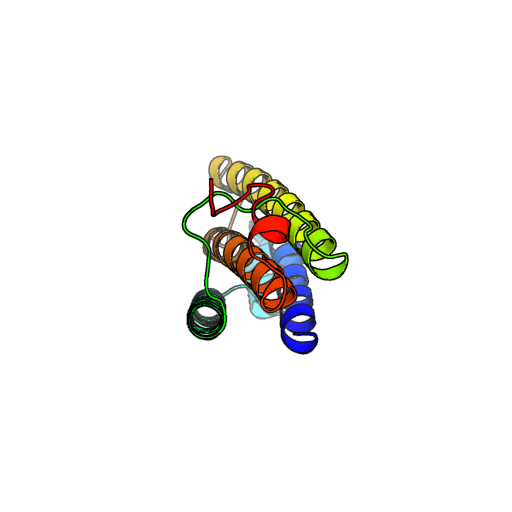.837 -0.191 1.00 98.50 84 GLU A CA 1
ATOM 644 C C . GLU A 1 84 ? -9.433 3.650 -0.258 1.00 98.50 84 GLU A C 1
ATOM 646 O O . GLU A 1 84 ? -9.796 4.309 0.712 1.00 98.50 84 GLU A O 1
ATOM 651 N N . ARG A 1 85 ? -10.180 3.552 -1.368 1.00 98.38 85 ARG A N 1
ATOM 652 C CA . ARG A 1 85 ? -11.467 4.255 -1.527 1.00 98.38 85 ARG A CA 1
ATOM 653 C C . ARG A 1 85 ? -12.511 3.782 -0.515 1.00 98.38 85 ARG A C 1
ATOM 655 O O . ARG A 1 85 ? -13.174 4.606 0.094 1.00 98.38 85 ARG A O 1
ATOM 662 N N . ARG A 1 86 ? -12.605 2.472 -0.274 1.00 98.12 86 ARG A N 1
ATOM 663 C CA . ARG A 1 86 ? -13.531 1.915 0.730 1.00 98.12 86 ARG A CA 1
ATOM 664 C C . ARG A 1 86 ? -13.156 2.337 2.155 1.00 98.12 86 ARG A C 1
ATOM 666 O O . ARG A 1 86 ? -14.028 2.558 2.985 1.00 98.12 86 ARG A O 1
ATOM 673 N N . ILE A 1 87 ? -11.860 2.445 2.449 1.00 98.19 87 ILE A N 1
ATOM 674 C CA . ILE A 1 87 ? -11.370 2.943 3.741 1.00 98.19 87 ILE A CA 1
ATOM 675 C C . ILE A 1 87 ? -11.693 4.435 3.889 1.00 98.19 87 ILE A C 1
ATOM 677 O O . ILE A 1 87 ? -12.050 4.877 4.980 1.00 98.19 87 ILE A O 1
ATOM 681 N N . LEU A 1 88 ? -11.607 5.207 2.803 1.00 97.75 88 LEU A N 1
ATOM 682 C CA . LEU A 1 88 ? -12.014 6.608 2.802 1.00 97.75 88 LEU A CA 1
ATOM 683 C C . LEU A 1 88 ? -13.507 6.754 3.123 1.00 97.75 88 LEU A C 1
ATOM 685 O O . LEU A 1 88 ? -13.842 7.560 3.987 1.00 97.75 88 LEU A O 1
ATOM 689 N N . ASP A 1 89 ? -14.371 5.917 2.539 1.00 97.75 89 ASP A N 1
ATOM 690 C CA . ASP A 1 89 ? -15.805 5.893 2.870 1.00 97.75 89 ASP A CA 1
ATOM 691 C C . ASP A 1 89 ? -16.026 5.656 4.381 1.00 97.75 89 ASP A C 1
ATOM 693 O O . ASP A 1 89 ? -16.818 6.347 5.024 1.00 97.75 89 ASP A O 1
ATOM 697 N N . LEU A 1 90 ? -15.279 4.725 4.994 1.00 96.69 90 LEU A N 1
ATOM 698 C CA . LEU A 1 90 ? -15.332 4.487 6.447 1.00 96.69 90 LEU A CA 1
ATOM 699 C C . LEU A 1 90 ? -14.885 5.707 7.261 1.00 96.69 90 LEU A C 1
ATOM 701 O O . LEU A 1 90 ? -15.444 5.979 8.328 1.00 96.69 90 LEU A O 1
ATOM 705 N N . GLN A 1 91 ? -13.880 6.445 6.786 1.00 96.81 91 GLN A N 1
ATOM 706 C CA . GLN A 1 91 ? -13.446 7.682 7.431 1.00 96.81 91 GLN A CA 1
ATOM 707 C C . GLN A 1 91 ? -14.526 8.765 7.352 1.00 96.81 91 GLN A C 1
ATOM 709 O O . GLN A 1 91 ? -14.776 9.435 8.354 1.00 96.81 91 GLN A O 1
ATOM 714 N N . GLU A 1 92 ? -15.176 8.928 6.200 1.00 97.06 92 GLU A N 1
ATOM 715 C CA . GLU A 1 92 ? -16.254 9.907 6.005 1.00 97.06 92 GLU A CA 1
ATOM 716 C C . GLU A 1 92 ? -17.475 9.607 6.885 1.00 97.06 92 GLU A C 1
ATOM 718 O O . GLU A 1 92 ? -18.108 10.526 7.405 1.00 97.06 92 GLU A O 1
ATOM 723 N N . LEU A 1 93 ? -17.753 8.325 7.140 1.00 96.31 93 LEU A N 1
ATOM 724 C CA . LEU A 1 93 ? -18.770 7.879 8.098 1.00 96.31 93 LEU A CA 1
ATOM 725 C C . LEU A 1 93 ? -18.343 8.026 9.572 1.00 96.31 93 LEU A C 1
ATOM 727 O O . LEU A 1 93 ? -19.133 7.730 10.469 1.00 96.31 93 LEU A O 1
ATOM 731 N N . GLY A 1 94 ? -17.106 8.453 9.847 1.00 95.06 94 GLY A N 1
ATOM 732 C CA . GLY A 1 94 ? -16.563 8.564 11.204 1.00 95.06 94 GLY A CA 1
ATOM 733 C C . GLY A 1 94 ? -16.291 7.216 11.882 1.00 95.06 94 GLY A C 1
ATOM 734 O O . GLY A 1 94 ? -16.203 7.157 13.106 1.00 95.06 94 GLY A O 1
ATOM 735 N N . GLN A 1 95 ? -16.176 6.135 11.104 1.00 95.31 95 GLN A N 1
ATOM 736 C CA . GLN A 1 95 ? -15.974 4.766 11.595 1.00 95.31 95 GLN A CA 1
ATOM 737 C C . GLN A 1 95 ? -14.506 4.322 11.561 1.00 95.31 95 GLN A C 1
ATOM 739 O O . GLN A 1 95 ? -14.146 3.342 12.211 1.00 95.31 95 GLN A O 1
ATOM 744 N N . LEU A 1 96 ? -13.642 5.040 10.837 1.00 96.88 96 LEU A N 1
ATOM 745 C CA . LEU A 1 96 ? -12.202 4.788 10.847 1.00 96.88 96 LEU A CA 1
ATOM 746 C C . LEU A 1 96 ? -11.569 5.333 12.136 1.00 96.88 96 LEU A C 1
ATOM 748 O O . LEU A 1 96 ? -11.389 6.543 12.286 1.00 96.88 96 LEU A O 1
ATOM 752 N N . VAL A 1 97 ? -11.200 4.435 13.052 1.00 96.62 97 VAL A N 1
ATOM 753 C CA . VAL A 1 97 ? -10.578 4.814 14.332 1.00 96.62 97 VAL A CA 1
ATOM 754 C C . VAL A 1 97 ? -9.116 5.222 14.149 1.00 96.62 97 VAL A C 1
ATOM 756 O O . VAL A 1 97 ? -8.707 6.285 14.617 1.00 96.62 97 VAL A O 1
ATOM 759 N N . ASN A 1 98 ? -8.328 4.402 13.446 1.00 97.31 98 ASN A N 1
ATOM 760 C CA . ASN A 1 98 ? -6.924 4.691 13.173 1.00 97.31 98 ASN A CA 1
ATOM 761 C C . ASN A 1 98 ? -6.752 5.435 11.849 1.00 97.31 98 ASN A C 1
ATOM 763 O O . ASN A 1 98 ? -6.874 4.855 10.769 1.00 97.31 98 ASN A O 1
ATOM 767 N N . LYS A 1 99 ? -6.416 6.721 11.937 1.00 96.25 99 LYS A N 1
ATOM 768 C CA . LYS A 1 99 ? -6.217 7.571 10.759 1.00 96.25 99 LYS A CA 1
ATOM 769 C C . LYS A 1 99 ? -4.917 7.277 10.010 1.00 96.25 99 LYS A C 1
ATOM 771 O O . LYS A 1 99 ? -4.834 7.642 8.845 1.00 96.25 99 LYS A O 1
ATOM 776 N N . GLU A 1 100 ? -3.960 6.575 10.621 1.00 97.50 100 GLU A N 1
ATOM 777 C CA . GLU A 1 100 ? -2.682 6.211 9.985 1.00 97.50 100 GLU A CA 1
ATOM 778 C C . GLU A 1 100 ? -2.839 5.145 8.891 1.00 97.50 100 GLU A C 1
ATOM 780 O O . GLU A 1 100 ? -1.987 5.019 8.010 1.00 97.50 100 GLU A O 1
ATOM 785 N N . ILE A 1 101 ? -3.959 4.412 8.884 1.00 98.19 101 ILE A N 1
ATOM 786 C CA . ILE A 1 101 ? -4.245 3.395 7.865 1.00 98.19 101 ILE A CA 1
ATOM 787 C C . ILE A 1 101 ? -4.324 4.017 6.465 1.00 98.19 101 ILE A C 1
ATOM 789 O O . ILE A 1 101 ? -3.807 3.436 5.512 1.00 98.19 101 ILE A O 1
ATOM 793 N N . LEU A 1 102 ? -4.947 5.192 6.320 1.00 98.06 102 LEU A N 1
ATOM 794 C CA . LEU A 1 102 ? -5.099 5.842 5.014 1.00 98.06 102 LEU A CA 1
ATOM 795 C C . LEU A 1 102 ? -3.752 6.283 4.415 1.00 98.06 102 LE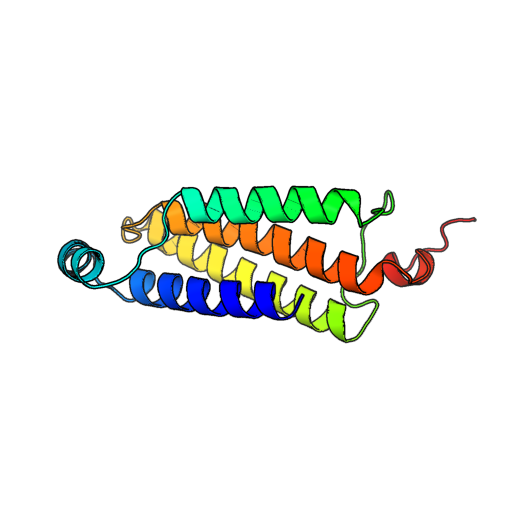U A C 1
ATOM 797 O O . LEU A 1 102 ? -3.461 5.864 3.293 1.00 98.06 102 LEU A O 1
ATOM 801 N N . PRO A 1 103 ? -2.900 7.052 5.125 1.00 98.19 103 PRO A N 1
ATOM 802 C CA . PRO A 1 103 ? -1.545 7.360 4.672 1.00 98.19 103 PRO A CA 1
ATOM 803 C C . PRO A 1 103 ? -0.726 6.111 4.339 1.00 98.19 103 PRO A C 1
ATOM 805 O O . PRO A 1 103 ? -0.063 6.074 3.303 1.00 98.19 103 PRO A O 1
ATOM 808 N N . TYR A 1 104 ? -0.817 5.067 5.170 1.00 98.56 104 TYR A N 1
ATOM 809 C CA . TYR A 1 104 ? -0.114 3.809 4.940 1.00 98.56 104 TYR A CA 1
ATOM 810 C C . TYR A 1 104 ? -0.547 3.130 3.634 1.00 98.56 104 TYR A C 1
ATOM 812 O O . TYR A 1 104 ? 0.296 2.816 2.794 1.00 98.56 104 TYR A O 1
ATOM 820 N N . VAL A 1 105 ? -1.853 2.943 3.416 1.00 98.38 105 VAL A N 1
ATOM 821 C CA . VAL A 1 105 ? -2.387 2.311 2.196 1.00 98.38 105 VAL A CA 1
ATOM 822 C C . VAL A 1 105 ? -2.080 3.152 0.952 1.00 98.38 105 VAL A C 1
ATOM 824 O O . VAL A 1 105 ? -1.735 2.593 -0.092 1.00 98.38 105 VAL A O 1
ATOM 827 N N . ASN A 1 106 ? -2.144 4.483 1.067 1.00 98.25 106 ASN A N 1
ATOM 828 C CA . ASN A 1 106 ? -1.791 5.406 -0.009 1.00 98.25 106 ASN A CA 1
ATOM 829 C C . ASN A 1 106 ? -0.326 5.226 -0.443 1.00 98.25 106 ASN A C 1
ATOM 831 O O . ASN A 1 106 ? -0.069 4.909 -1.607 1.00 98.25 106 ASN A O 1
ATOM 835 N N . ARG A 1 107 ? 0.619 5.320 0.504 1.00 98.38 107 ARG A N 1
ATOM 836 C CA . ARG A 1 107 ? 2.062 5.156 0.246 1.00 98.38 107 ARG A CA 1
ATOM 837 C C . ARG A 1 107 ? 2.427 3.749 -0.193 1.00 98.38 107 ARG A C 1
ATOM 839 O O . ARG A 1 107 ? 3.293 3.564 -1.043 1.00 98.38 107 ARG A O 1
ATOM 846 N N . LEU A 1 108 ? 1.730 2.739 0.318 1.00 98.44 108 LEU A N 1
ATOM 847 C CA . LEU A 1 108 ? 1.924 1.368 -0.129 1.00 98.44 108 LEU A CA 1
ATOM 848 C C . LEU A 1 108 ? 1.539 1.197 -1.609 1.00 98.44 108 LEU A C 1
ATOM 850 O O . LEU A 1 108 ? 2.168 0.412 -2.319 1.00 98.44 108 LEU A O 1
ATOM 854 N N . SER A 1 109 ? 0.552 1.952 -2.105 1.00 98.31 109 SER A N 1
ATOM 855 C CA . SER A 1 109 ? 0.205 1.941 -3.530 1.00 98.31 109 SER A CA 1
ATOM 856 C C . SER A 1 109 ? 1.320 2.521 -4.412 1.00 98.31 109 SER A C 1
ATOM 858 O O . SER A 1 109 ? 1.575 1.978 -5.492 1.00 98.31 109 SER A O 1
ATOM 860 N N . ASP A 1 110 ? 2.039 3.535 -3.919 1.00 97.94 110 ASP A N 1
ATOM 861 C CA . ASP A 1 110 ? 3.23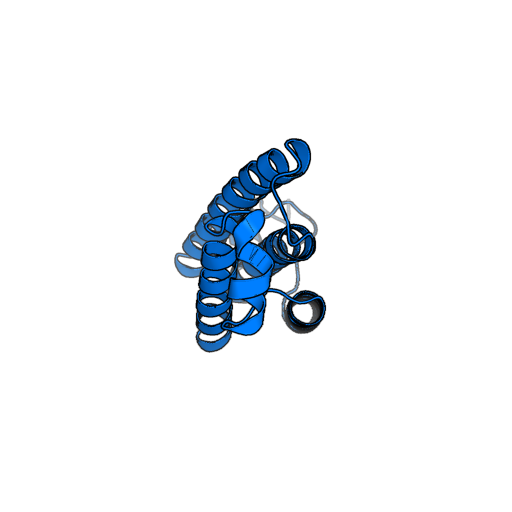7 4.084 -4.567 1.00 97.94 110 ASP A CA 1
ATOM 862 C C . ASP A 1 110 ? 4.377 3.054 -4.552 1.00 97.94 110 ASP A C 1
ATOM 864 O O . ASP A 1 110 ? 5.037 2.825 -5.567 1.00 97.94 110 ASP A O 1
ATOM 868 N N . LEU A 1 111 ? 4.571 2.348 -3.431 1.00 98.12 111 LEU A N 1
ATOM 869 C CA . LEU A 1 111 ? 5.608 1.319 -3.328 1.00 98.12 111 LEU A CA 1
ATOM 870 C C . LEU A 1 111 ? 5.357 0.158 -4.297 1.00 98.12 111 LEU A C 1
ATOM 872 O O . LEU A 1 111 ? 6.289 -0.307 -4.949 1.00 98.12 111 LEU A O 1
ATOM 876 N N . LEU A 1 112 ? 4.109 -0.297 -4.440 1.00 98.19 112 LEU A N 1
ATOM 877 C CA . LEU A 1 112 ? 3.760 -1.330 -5.422 1.00 98.19 112 LEU A CA 1
ATOM 878 C C . LEU A 1 112 ? 4.026 -0.869 -6.861 1.00 98.19 112 LEU A C 1
ATOM 880 O O . LEU A 1 112 ? 4.472 -1.675 -7.677 1.00 98.19 112 LEU A O 1
ATOM 884 N N . PHE A 1 113 ? 3.806 0.416 -7.164 1.00 97.19 113 PHE A N 1
ATOM 885 C CA . PHE A 1 113 ? 4.191 0.993 -8.452 1.00 97.19 113 PHE A CA 1
ATOM 886 C C . PHE A 1 113 ? 5.708 0.924 -8.651 1.00 97.19 113 PHE A C 1
ATOM 888 O O . PHE A 1 113 ? 6.160 0.368 -9.650 1.00 97.19 113 PHE A O 1
ATOM 895 N N . MET A 1 114 ? 6.497 1.411 -7.690 1.00 97.25 114 MET A N 1
ATOM 896 C CA . MET A 1 114 ? 7.959 1.405 -7.798 1.00 97.25 114 MET A CA 1
ATOM 897 C C . MET A 1 114 ? 8.539 -0.006 -7.867 1.00 97.25 114 MET A C 1
ATOM 899 O O . MET A 1 1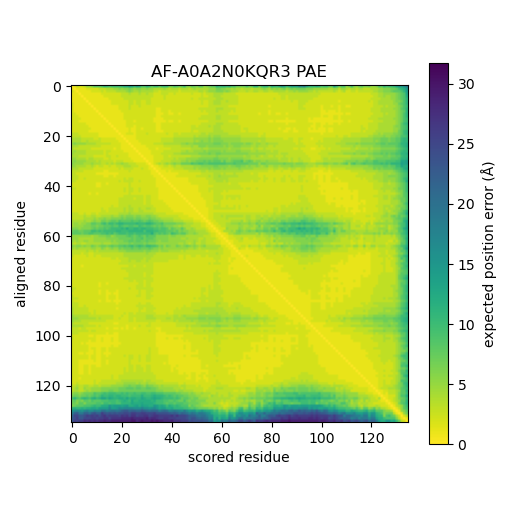14 ? 9.456 -0.246 -8.643 1.00 97.25 114 MET A O 1
ATOM 903 N N . LEU A 1 115 ? 7.975 -0.976 -7.143 1.00 97.12 115 LEU A N 1
ATOM 904 C CA . LEU A 1 115 ? 8.373 -2.382 -7.255 1.00 97.12 115 LEU A CA 1
ATOM 905 C C . LEU A 1 115 ? 8.084 -2.955 -8.649 1.00 97.12 115 LEU A C 1
ATOM 907 O O . LEU A 1 115 ? 8.894 -3.724 -9.163 1.00 97.12 115 LEU A O 1
ATOM 911 N N . ALA A 1 116 ? 6.967 -2.575 -9.279 1.00 96.44 116 ALA A N 1
ATOM 912 C CA . ALA A 1 116 ? 6.658 -2.993 -10.646 1.00 96.44 116 ALA A CA 1
ATOM 913 C C . ALA A 1 116 ? 7.687 -2.437 -11.644 1.00 96.44 116 ALA A C 1
ATOM 915 O O . ALA A 1 116 ? 8.145 -3.155 -12.528 1.00 96.44 116 ALA A O 1
ATOM 916 N N . ARG A 1 117 ? 8.100 -1.176 -11.474 1.00 95.50 117 ARG A N 1
ATOM 917 C CA . ARG A 1 117 ? 9.136 -0.542 -12.307 1.00 95.50 117 ARG A CA 1
ATOM 918 C C . ARG A 1 117 ? 10.528 -1.093 -12.025 1.00 95.50 117 ARG A C 1
ATOM 920 O O . ARG A 1 117 ? 11.314 -1.273 -12.946 1.00 95.50 117 ARG A O 1
ATOM 927 N N . TYR A 1 118 ? 10.799 -1.441 -10.773 1.00 95.44 118 TYR A N 1
ATOM 928 C CA . TYR A 1 118 ? 12.017 -2.127 -10.385 1.00 95.44 118 TYR A CA 1
ATOM 929 C C . TYR A 1 118 ? 12.149 -3.485 -11.071 1.00 95.44 118 TYR A C 1
ATOM 931 O O . TYR A 1 118 ? 13.221 -3.806 -11.577 1.00 95.44 118 TYR A O 1
ATOM 939 N N . GLU A 1 119 ? 11.076 -4.276 -11.121 1.00 95.31 119 GLU A N 1
ATOM 940 C CA . GLU A 1 119 ? 11.065 -5.559 -11.834 1.00 95.31 119 GLU A CA 1
ATOM 941 C C . GLU A 1 119 ? 11.390 -5.377 -13.325 1.00 95.31 119 GLU A C 1
ATOM 943 O O . GLU A 1 119 ? 12.189 -6.128 -13.886 1.00 95.31 119 GLU A O 1
ATOM 948 N N . ASP A 1 120 ? 10.853 -4.319 -13.934 1.00 94.19 120 ASP A N 1
ATOM 949 C CA . ASP A 1 120 ? 11.017 -4.018 -15.358 1.00 94.19 120 ASP A CA 1
ATOM 950 C C . ASP A 1 120 ? 12.293 -3.222 -15.696 1.00 94.19 120 ASP A C 1
ATOM 952 O O . ASP A 1 120 ? 12.535 -2.946 -16.865 1.00 94.19 120 ASP A O 1
ATOM 956 N N . ARG A 1 121 ? 13.147 -2.871 -14.721 1.00 93.19 121 ARG A N 1
ATOM 957 C CA . ARG A 1 121 ? 14.241 -1.881 -14.885 1.00 93.19 121 ARG A CA 1
ATOM 958 C C . ARG A 1 121 ? 15.293 -2.189 -15.959 1.00 93.19 121 ARG A C 1
ATOM 960 O O . ARG A 1 121 ? 16.063 -1.313 -16.328 1.00 93.19 121 ARG A O 1
ATOM 967 N N . ASN A 1 122 ? 15.368 -3.438 -16.417 1.00 90.88 122 ASN A N 1
ATOM 968 C CA . ASN A 1 122 ? 16.297 -3.873 -17.466 1.00 90.88 122 ASN A CA 1
ATOM 969 C C . ASN A 1 122 ? 15.608 -4.067 -18.830 1.00 90.88 122 ASN A C 1
ATOM 971 O O . ASN A 1 122 ? 16.241 -4.554 -19.768 1.00 90.88 122 ASN A O 1
ATOM 975 N N . LEU A 1 123 ? 14.311 -3.770 -18.932 1.00 90.12 123 LEU A N 1
ATOM 976 C CA . LEU A 1 123 ? 13.551 -3.857 -20.174 1.00 90.12 123 LEU A CA 1
ATOM 977 C C . LEU A 1 123 ? 13.686 -2.549 -20.966 1.00 90.12 123 LEU A C 1
ATOM 979 O O . LEU A 1 123 ? 13.865 -1.491 -20.366 1.00 90.12 123 LEU A O 1
ATOM 983 N N . PRO A 1 124 ? 13.593 -2.594 -22.306 1.00 87.00 124 PRO A N 1
ATOM 984 C CA . PRO A 1 124 ? 13.584 -1.384 -23.118 1.00 87.00 124 PRO A CA 1
ATOM 985 C C . PRO A 1 124 ? 12.383 -0.497 -22.786 1.00 87.00 124 PRO A C 1
ATOM 987 O O . PRO A 1 124 ? 11.263 -0.996 -22.638 1.00 87.00 124 PRO A O 1
ATOM 990 N N . ASP A 1 125 ? 12.590 0.819 -22.766 1.00 84.19 125 ASP A N 1
ATOM 991 C CA . ASP A 1 125 ? 11.531 1.783 -22.455 1.00 84.19 125 ASP A CA 1
ATOM 992 C C . ASP A 1 125 ? 10.329 1.682 -23.410 1.00 84.19 125 ASP A C 1
ATOM 994 O O . ASP A 1 125 ? 9.198 1.968 -23.018 1.00 84.19 125 ASP A O 1
ATOM 998 N N . GLU A 1 126 ? 10.529 1.224 -24.650 1.00 83.31 126 GLU A N 1
ATOM 999 C CA . GLU A 1 126 ? 9.438 1.012 -25.612 1.00 83.31 126 GLU A CA 1
ATOM 1000 C C . GLU A 1 126 ? 8.438 -0.048 -25.133 1.00 83.31 126 GLU A C 1
ATOM 1002 O O . GLU A 1 126 ? 7.237 0.064 -25.379 1.00 83.31 126 GLU A O 1
ATOM 1007 N N . LEU A 1 127 ? 8.924 -1.065 -24.416 1.00 80.69 127 LEU A N 1
ATOM 1008 C CA . LEU A 1 127 ? 8.092 -2.114 -23.832 1.00 80.69 127 LEU A CA 1
ATOM 1009 C C . LEU A 1 127 ? 7.337 -1.600 -22.597 1.00 80.69 127 LEU A C 1
ATOM 1011 O O . LEU A 1 127 ? 6.198 -1.992 -22.357 1.00 80.69 127 LEU A O 1
ATOM 1015 N N . ILE A 1 128 ? 7.973 -0.716 -21.826 1.00 83.31 128 ILE A N 1
ATOM 1016 C CA . ILE A 1 128 ? 7.434 -0.148 -20.584 1.00 83.31 128 ILE A CA 1
ATOM 1017 C C . ILE A 1 128 ? 6.369 0.918 -20.886 1.00 83.31 128 ILE A C 1
ATOM 1019 O O . ILE A 1 128 ? 5.339 1.002 -20.220 1.00 83.31 128 ILE A O 1
ATOM 1023 N N . THR A 1 129 ? 6.595 1.737 -21.909 1.00 82.31 129 THR A N 1
ATOM 1024 C CA . THR A 1 129 ? 5.737 2.884 -22.248 1.00 82.31 129 THR A CA 1
ATOM 1025 C C . THR A 1 129 ? 4.717 2.562 -23.339 1.00 82.31 129 THR A C 1
ATOM 1027 O O . THR A 1 129 ? 3.732 3.281 -23.502 1.00 82.31 129 THR A O 1
ATOM 1030 N N . GLY A 1 130 ? 4.935 1.489 -24.109 1.00 76.75 130 GLY A N 1
ATOM 1031 C CA . GLY A 1 130 ? 4.136 1.169 -25.293 1.00 76.75 130 GLY A CA 1
ATOM 1032 C C . GLY A 1 130 ? 4.299 2.182 -26.435 1.00 76.75 130 GLY A C 1
ATOM 1033 O O . GLY A 1 130 ? 3.536 2.139 -27.400 1.00 76.75 130 GLY A O 1
ATOM 1034 N N . GLN A 1 131 ? 5.265 3.100 -26.331 1.00 73.44 131 GLN A N 1
ATOM 1035 C CA . GLN A 1 131 ? 5.557 4.140 -27.314 1.00 73.44 131 GLN A CA 1
ATOM 1036 C C . GLN A 1 131 ? 6.972 3.952 -27.861 1.00 73.44 131 GLN A C 1
ATOM 1038 O O . GLN A 1 131 ? 7.892 3.593 -27.130 1.00 73.44 131 GLN A O 1
ATOM 1043 N N . LYS A 1 132 ? 7.176 4.235 -29.151 1.00 61.75 132 LYS A N 1
ATOM 1044 C CA . LYS A 1 132 ? 8.534 4.405 -29.674 1.00 61.75 132 LYS A CA 1
ATOM 1045 C C . LYS A 1 132 ? 9.073 5.735 -29.158 1.00 61.75 132 LYS A C 1
ATOM 1047 O O . LYS A 1 132 ? 8.506 6.773 -29.474 1.00 61.75 132 LYS A O 1
ATOM 1052 N N . ILE A 1 133 ? 10.159 5.710 -28.391 1.00 60.69 133 ILE A N 1
ATOM 1053 C CA . ILE A 1 133 ? 10.738 6.930 -27.797 1.00 60.69 133 ILE A CA 1
ATOM 1054 C C . ILE A 1 133 ? 11.635 7.692 -28.803 1.00 60.69 133 ILE A C 1
ATOM 1056 O O . ILE A 1 133 ? 12.122 8.774 -28.506 1.00 60.69 133 ILE A O 1
ATOM 1060 N N . ASN A 1 134 ? 11.789 7.188 -30.035 1.00 55.81 134 ASN A N 1
ATOM 1061 C CA . ASN A 1 134 ? 12.640 7.774 -31.080 1.00 55.81 134 ASN A CA 1
ATOM 1062 C C . ASN A 1 134 ? 11.951 7.859 -32.463 1.00 55.81 134 ASN A C 1
ATOM 1064 O O . ASN A 1 134 ? 12.468 7.310 -33.438 1.00 55.81 134 ASN A O 1
ATOM 1068 N N . GLU A 1 135 ? 10.802 8.534 -32.564 1.00 43.19 135 GLU A N 1
ATOM 1069 C CA . GLU A 1 135 ? 10.269 9.057 -33.843 1.00 43.19 135 GLU A CA 1
ATOM 1070 C C . GLU A 1 135 ? 9.978 10.560 -33.745 1.00 43.19 135 GLU A C 1
ATOM 1072 O O . GLU A 1 135 ? 9.363 10.982 -32.740 1.00 43.19 135 GLU A O 1
#

Foldseek 3Di:
DVVVVVVVVVLVVQLVVQLPDFPVCNVVDVVVDDHQDVVLLVVLVVLLVVLPVVFDDDPADWDQPLDPQRNVLLVVLVVLVVVLVVLVVCVVVVGRPDPNSNSNSVSVSVSSNSVSRNVCRPPDVCSGRVDDPPD

pLDDT: mean 93.66, std 8.25, range [43.19, 98.56]

Mean predicted aligned error: 3.91 Å

Radius of gyration: 17.15 Å; Cα contacts (8 Å, |Δi|>4): 119; chains: 1; bounding box: 37×22×58 Å

Nearest PDB structures (foldseek):
  7ruv-assembly2_C-4  TM=9.174E-01  e=1.294E-05  Homo sapiens
  7ruu-assembly2_D  TM=9.321E-01  e=5.988E-05  Homo sapiens
  6d5x-assembly1_B  TM=8.666E-01  e=2.706E-05  Homo sapiens
  7ruu-assembly2_B-4  TM=9.309E-01  e=7.099E-05  Homo sapiens
  2g2d-assembly1_A  TM=8.713E-01  e=5.345E-05  Mycobacterium tuberculosis